Protein AF-A0A1V4IPM6-F1 (afdb_monomer_lite)

Foldseek 3Di:
DVLVVQCVVLVVVPPVSPVSPVVSVVVVVVVVVVVVVVVVVVVVVVVVVVVVVVVVVVVVVVVVCCVPPVVVVVVVVVVVVVVVVVVVVVVVVVVVVVVVVVVVD

Radius of gyration: 41.37 Å; chains: 1; bounding box: 72×8×118 Å

Sequence (105 aa):
MLSLNTAIEAARAGQHGKGFAVVAEEVRKLADQSSEAVQNVKSIIDRVEKSFGDLSQNSNELLRFMENEVNSQFKDFLKIGNQYYNDAELSNGLSDMVNRFKIKI

InterPro domains:
  IPR004089 Methyl-accepting chemotaxis protein (MCP) signalling domain [PF00015] (1-70)
  IPR004089 Methyl-accepting chemotaxis protein (MCP) signalling domain [PS50111] (1-50)

Organism: NCBI:txid1450648

Secondary structure (DSSP, 8-state):
-HHHHHHHHHHHTGGGGHHHHHHHHHHHHHHHHHHHHHHHHHHHHHHHHHHHHHHHHHHHHHHHHIIIIIHHHHHHHHHHHHHHHHHHHHHHHHHHHHHHHHHT-

pLDDT: mean 88.63, std 12.36, range [51.84, 98.56]

Structure (mmCIF, N/CA/C/O backbone):
data_AF-A0A1V4IPM6-F1
#
_entry.id   AF-A0A1V4IPM6-F1
#
loop_
_atom_site.group_PDB
_atom_site.id
_atom_site.type_symbol
_atom_site.label_atom_id
_atom_site.label_alt_id
_atom_site.label_comp_id
_atom_site.label_asym_id
_atom_site.label_entity_id
_atom_site.label_seq_id
_atom_site.pdbx_PDB_ins_code
_atom_site.Cartn_x
_atom_site.Cartn_y
_atom_site.Cartn_z
_atom_site.occupancy
_atom_site.B_iso_or_equiv
_atom_site.auth_seq_id
_atom_site.auth_comp_id
_atom_site.auth_asym_id
_atom_site.auth_atom_id
_atom_site.pdbx_PDB_model_num
ATOM 1 N N . MET A 1 1 ? -25.609 -1.400 30.413 1.00 52.53 1 MET A N 1
ATOM 2 C CA . MET A 1 1 ? -26.896 -1.329 31.150 1.00 52.53 1 MET A CA 1
ATOM 3 C C . MET A 1 1 ? -26.980 -2.266 32.367 1.00 52.53 1 MET A C 1
ATOM 5 O O . MET A 1 1 ? -27.755 -1.952 33.257 1.00 52.53 1 MET A O 1
ATOM 9 N N . LEU A 1 2 ? -26.176 -3.339 32.491 1.00 54.81 2 LEU A N 1
ATOM 10 C CA . LEU A 1 2 ? -26.163 -4.203 33.695 1.00 54.81 2 LEU A CA 1
ATOM 11 C C . LEU A 1 2 ? -25.551 -3.532 34.950 1.00 54.81 2 LEU A C 1
ATOM 13 O O . LEU A 1 2 ? -25.979 -3.774 36.078 1.00 54.81 2 LEU A O 1
ATOM 17 N N . SER A 1 3 ? -24.562 -2.658 34.749 1.00 59.94 3 SER A N 1
ATOM 18 C CA . SER A 1 3 ? -23.825 -1.961 35.812 1.00 59.94 3 SER A CA 1
ATOM 19 C C . SER A 1 3 ? -24.690 -0.983 36.618 1.00 59.94 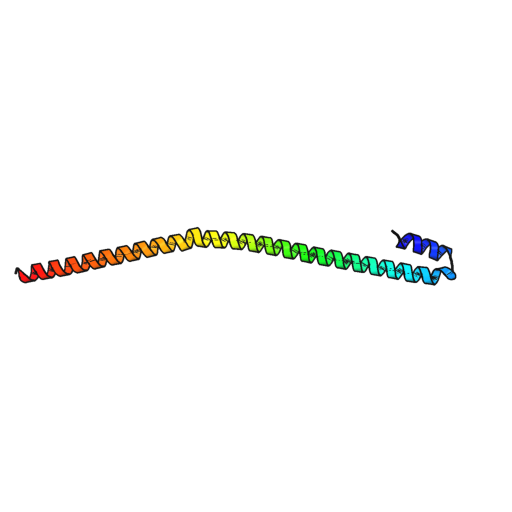3 SER A C 1
ATOM 21 O O . SER A 1 3 ? -24.574 -0.925 37.839 1.00 59.94 3 SER A O 1
ATOM 23 N N . LEU A 1 4 ? -25.607 -0.267 35.959 1.00 59.22 4 LEU A N 1
ATOM 24 C CA . LEU A 1 4 ? -26.478 0.723 36.602 1.00 59.22 4 LEU A CA 1
ATOM 25 C C . LEU A 1 4 ? -27.481 0.081 37.577 1.00 59.22 4 LEU A C 1
ATOM 27 O O . LEU A 1 4 ? -27.628 0.551 38.700 1.00 59.22 4 LEU A O 1
ATOM 31 N N . ASN A 1 5 ? -28.116 -1.027 37.183 1.00 63.19 5 ASN A N 1
ATOM 32 C CA . ASN A 1 5 ? -29.058 -1.747 38.048 1.00 63.19 5 ASN A CA 1
ATOM 33 C C . ASN A 1 5 ? -28.356 -2.367 39.268 1.00 63.19 5 ASN A C 1
ATOM 35 O O . ASN A 1 5 ? -28.924 -2.407 40.353 1.00 63.19 5 ASN A O 1
ATOM 39 N N . THR A 1 6 ? -27.094 -2.781 39.120 1.00 68.88 6 THR A N 1
ATOM 40 C CA . THR A 1 6 ? -26.297 -3.332 40.230 1.00 68.88 6 THR A CA 1
ATOM 41 C C . THR A 1 6 ? -25.907 -2.247 41.240 1.00 68.88 6 THR A C 1
ATOM 43 O O . THR A 1 6 ? -25.948 -2.485 42.445 1.00 68.88 6 THR A O 1
ATOM 46 N N . ALA A 1 7 ? -25.582 -1.037 40.770 1.00 66.69 7 ALA A N 1
ATOM 47 C CA . ALA A 1 7 ? -25.298 0.107 41.638 1.00 66.69 7 ALA A CA 1
ATOM 48 C C . ALA A 1 7 ? -26.533 0.549 42.450 1.00 66.69 7 ALA A C 1
ATOM 50 O O . ALA A 1 7 ? -26.405 0.882 43.630 1.00 66.69 7 ALA A O 1
ATOM 51 N N . ILE A 1 8 ? -27.727 0.500 41.846 1.00 67.94 8 ILE A N 1
ATOM 52 C CA . ILE A 1 8 ? -29.001 0.799 42.520 1.00 67.94 8 ILE A CA 1
ATOM 53 C C . ILE A 1 8 ? -29.286 -0.230 43.625 1.00 67.94 8 ILE A C 1
ATOM 55 O O . ILE A 1 8 ? -29.550 0.156 44.764 1.00 67.94 8 ILE A O 1
ATOM 59 N N . GLU A 1 9 ? -29.152 -1.527 43.341 1.00 69.38 9 GLU A N 1
ATOM 60 C CA . GLU A 1 9 ? -29.399 -2.583 44.332 1.00 69.38 9 GLU A CA 1
ATOM 61 C C . GLU A 1 9 ? -28.325 -2.625 45.438 1.00 69.38 9 GLU A C 1
ATOM 63 O O . GLU A 1 9 ? -28.640 -2.906 46.596 1.00 69.38 9 GLU A O 1
ATOM 68 N N . ALA A 1 10 ? -27.078 -2.245 45.132 1.00 67.12 10 ALA A N 1
ATOM 69 C CA . ALA A 1 10 ? -26.014 -2.072 46.123 1.00 67.12 10 ALA A CA 1
ATOM 70 C C . ALA A 1 10 ? -26.281 -0.894 47.078 1.00 67.12 10 ALA A C 1
ATOM 72 O O . ALA A 1 10 ? -26.066 -1.024 48.285 1.00 67.12 10 ALA A O 1
ATOM 73 N N . ALA A 1 11 ? -26.802 0.229 46.568 1.00 68.31 11 ALA A N 1
ATOM 74 C CA . ALA A 1 11 ? -27.235 1.356 47.397 1.00 68.31 11 ALA A CA 1
ATOM 75 C C . ALA A 1 11 ? -28.428 0.974 48.292 1.00 68.31 11 ALA A C 1
ATOM 77 O O . ALA A 1 11 ? -28.498 1.383 49.452 1.00 68.31 11 ALA A O 1
ATOM 78 N N . ARG A 1 12 ? -29.329 0.128 47.778 1.00 71.81 12 ARG A N 1
ATOM 79 C CA . ARG A 1 12 ? -30.502 -0.392 48.496 1.00 71.81 12 ARG A CA 1
ATOM 80 C C . ARG A 1 12 ? -30.144 -1.363 49.630 1.00 71.81 12 ARG A C 1
ATOM 82 O O . ARG A 1 12 ? -30.851 -1.403 50.632 1.00 71.81 12 ARG A O 1
ATOM 89 N N . ALA A 1 13 ? -29.040 -2.104 49.504 1.00 76.50 13 ALA A N 1
ATOM 90 C CA . ALA A 1 13 ? -28.558 -3.079 50.491 1.00 76.50 13 ALA A CA 1
ATOM 91 C C . ALA A 1 13 ? -27.683 -2.483 51.622 1.00 76.50 13 ALA A C 1
ATOM 93 O O . ALA A 1 13 ? -27.233 -3.213 52.512 1.00 76.50 13 ALA A O 1
ATOM 94 N N . GLY A 1 14 ? -27.419 -1.170 51.619 1.00 72.25 14 GLY A N 1
ATOM 95 C CA . GLY A 1 14 ? -26.670 -0.493 52.685 1.00 72.25 14 GLY A CA 1
ATOM 96 C C . GLY A 1 14 ? -25.268 -1.084 52.914 1.00 72.25 14 GLY A C 1
ATOM 97 O O . GLY A 1 14 ? -24.483 -1.234 51.980 1.00 72.25 14 GLY A O 1
ATOM 98 N N . GLN A 1 15 ? -24.927 -1.443 54.161 1.00 66.81 15 GLN A N 1
ATOM 99 C CA . GLN A 1 15 ? -23.609 -2.012 54.504 1.00 66.81 15 GLN A CA 1
ATOM 100 C C . GLN A 1 15 ? -23.306 -3.343 53.790 1.00 66.81 15 GLN A C 1
ATOM 102 O O . GLN A 1 15 ? -22.152 -3.588 53.442 1.00 66.81 15 GLN A O 1
ATOM 107 N N . HIS A 1 16 ? -24.322 -4.168 53.518 1.00 67.44 16 HIS A N 1
ATOM 108 C CA . HIS A 1 16 ? -24.157 -5.457 52.838 1.00 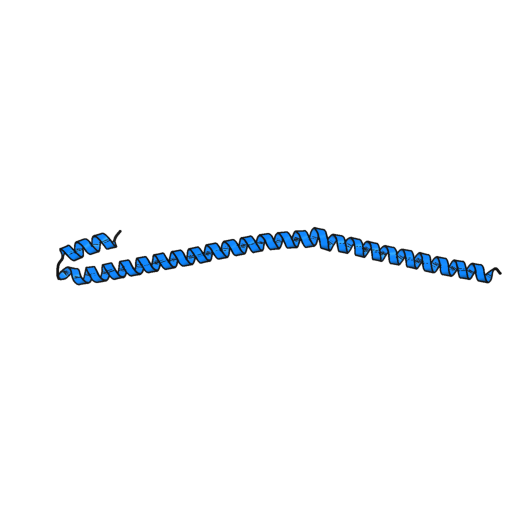67.44 16 HIS A CA 1
ATOM 109 C C . HIS A 1 16 ? -23.943 -5.314 51.319 1.00 67.44 16 HIS A C 1
ATOM 111 O O . HIS A 1 16 ? -23.434 -6.232 50.680 1.00 67.44 16 HIS A O 1
ATOM 117 N N . GLY A 1 17 ? -24.270 -4.152 50.739 1.00 73.69 17 GLY A N 1
ATOM 118 C CA . GLY A 1 17 ? -24.101 -3.855 49.312 1.00 73.69 17 GLY A CA 1
ATOM 119 C C . GLY A 1 17 ? -22.722 -3.321 48.921 1.00 73.69 17 GLY A C 1
ATOM 120 O O . GLY A 1 17 ? -22.420 -3.238 47.733 1.00 73.69 17 GLY A O 1
ATOM 121 N N . LYS A 1 18 ? -21.850 -2.987 49.886 1.00 77.19 18 LYS A N 1
ATOM 122 C CA . LYS A 1 18 ? -20.527 -2.394 49.608 1.00 77.19 18 LYS A CA 1
ATOM 123 C C . LYS A 1 18 ? -19.644 -3.275 48.717 1.00 77.19 18 LYS A C 1
ATOM 125 O O . LYS A 1 18 ? -18.975 -2.753 47.834 1.00 77.19 18 LYS A O 1
ATOM 130 N N . GLY A 1 19 ? -19.674 -4.596 48.907 1.00 80.69 19 GLY A N 1
ATOM 131 C CA . GLY A 1 19 ? -18.945 -5.535 48.045 1.00 80.69 19 GLY A CA 1
ATOM 132 C C . GLY A 1 19 ? -19.478 -5.549 46.608 1.00 80.69 19 GLY A C 1
ATOM 133 O O . GLY A 1 19 ? -18.701 -5.502 45.660 1.00 80.69 19 GLY A O 1
ATOM 134 N N . PHE A 1 20 ? -20.804 -5.519 46.440 1.00 78.94 20 PHE A N 1
ATOM 135 C CA . PHE A 1 20 ? -21.444 -5.443 45.124 1.00 78.94 20 PHE A CA 1
ATOM 136 C C . PHE A 1 20 ? -21.171 -4.117 44.408 1.00 78.94 20 PHE A C 1
ATOM 138 O O . PHE A 1 20 ? -20.987 -4.120 43.195 1.00 78.94 20 PHE A O 1
ATOM 145 N N . ALA A 1 21 ? -21.078 -3.003 45.142 1.00 80.38 21 ALA A N 1
ATOM 146 C CA . ALA A 1 21 ? -20.711 -1.708 44.572 1.00 80.38 21 ALA A CA 1
ATOM 147 C C . ALA A 1 21 ? -19.287 -1.715 43.984 1.00 80.38 21 ALA A C 1
ATOM 149 O O . ALA A 1 21 ? -19.084 -1.221 42.879 1.00 80.38 21 ALA A O 1
ATOM 150 N N . VAL A 1 22 ? -18.319 -2.323 44.683 1.00 83.81 22 VAL A N 1
ATOM 151 C CA . VAL A 1 22 ? -16.932 -2.449 44.192 1.00 83.81 22 VAL A CA 1
ATOM 152 C C . VAL A 1 22 ? -16.864 -3.344 42.954 1.00 83.81 22 VAL A C 1
ATOM 154 O O . VAL A 1 22 ? -16.218 -2.988 41.973 1.00 83.81 22 VAL A O 1
ATOM 157 N N . VAL A 1 23 ? -17.573 -4.477 42.960 1.00 85.62 23 VAL A N 1
ATOM 158 C CA . VAL A 1 23 ? -17.632 -5.375 41.794 1.00 85.62 23 VAL A CA 1
ATOM 159 C C . VAL A 1 23 ? -18.291 -4.687 40.596 1.00 85.62 23 VAL A C 1
ATOM 161 O O . VAL A 1 23 ? -17.800 -4.810 39.478 1.00 85.62 23 VAL A O 1
ATOM 164 N N . ALA A 1 24 ? -19.376 -3.937 40.806 1.00 84.69 24 ALA A N 1
ATOM 165 C CA . ALA A 1 24 ? -20.051 -3.205 39.736 1.00 84.69 24 ALA A CA 1
ATOM 166 C C . ALA A 1 24 ? -19.150 -2.132 39.104 1.00 84.69 24 ALA A C 1
ATOM 168 O O . ALA A 1 24 ? -19.169 -1.959 37.884 1.00 84.69 24 ALA A O 1
ATOM 169 N N . GLU A 1 25 ? -18.350 -1.446 39.921 1.00 85.94 25 GLU A N 1
ATOM 170 C CA . GLU A 1 25 ? -17.380 -0.461 39.450 1.00 85.94 25 GLU A CA 1
ATOM 171 C C . GLU A 1 25 ? -16.242 -1.112 38.653 1.00 85.94 25 GLU A C 1
ATOM 173 O O . GLU A 1 25 ? -15.892 -0.625 37.5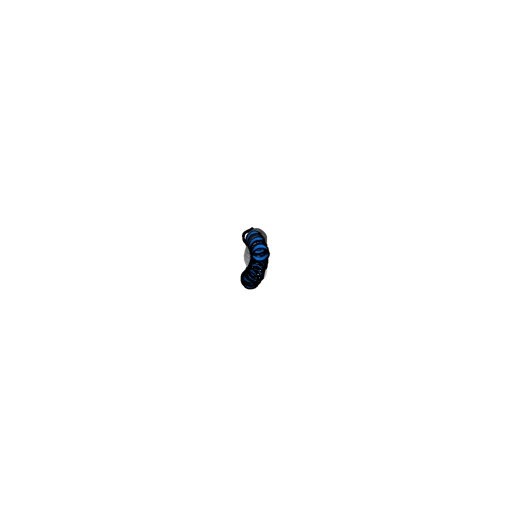79 1.00 85.94 25 GLU A O 1
ATOM 178 N N . GLU A 1 26 ? -15.723 -2.259 39.098 1.00 89.31 26 GLU A N 1
ATOM 179 C CA . GLU A 1 26 ? -14.668 -2.958 38.357 1.00 89.31 26 GLU A CA 1
ATOM 180 C C . GLU A 1 26 ? -15.191 -3.536 37.033 1.00 89.31 26 GLU A C 1
ATOM 182 O O . GLU A 1 26 ? -14.524 -3.443 36.005 1.00 89.31 26 GLU A O 1
ATOM 187 N N . VAL A 1 27 ? -16.429 -4.045 37.006 1.00 89.25 27 VAL A N 1
ATOM 188 C CA . VAL A 1 27 ? -17.094 -4.470 35.761 1.00 89.25 27 VAL A CA 1
ATOM 189 C C . VAL A 1 27 ? -17.294 -3.290 34.808 1.00 89.25 27 VAL A C 1
ATOM 191 O O . VAL A 1 27 ? -17.092 -3.446 33.604 1.00 89.25 27 VAL A O 1
ATOM 194 N N . ARG A 1 28 ? -17.665 -2.106 35.317 1.00 87.75 28 ARG A N 1
ATOM 195 C CA . ARG A 1 28 ? -17.771 -0.884 34.503 1.00 87.75 28 ARG A CA 1
ATOM 196 C C . ARG A 1 28 ? -16.422 -0.525 33.888 1.00 87.75 28 ARG A C 1
ATOM 198 O O . ARG A 1 28 ? -16.340 -0.341 32.680 1.00 87.75 28 ARG A O 1
ATOM 205 N N . LYS A 1 29 ? -15.367 -0.514 34.699 1.00 92.44 29 LYS A N 1
ATOM 206 C CA . LYS A 1 29 ? -14.006 -0.209 34.256 1.00 92.44 29 LYS A CA 1
ATOM 207 C C . LYS A 1 29 ? -13.493 -1.203 33.210 1.00 92.44 29 LYS A C 1
ATOM 209 O O . LYS A 1 29 ? -12.924 -0.785 32.207 1.00 92.44 29 LYS A O 1
ATOM 214 N N . LEU A 1 30 ? -13.735 -2.501 33.399 1.00 94.56 30 LEU A N 1
ATOM 215 C CA . LEU A 1 30 ? -13.391 -3.534 32.415 1.00 94.56 30 LEU A CA 1
ATOM 216 C C . LEU A 1 30 ? -14.180 -3.370 31.110 1.00 94.56 30 LEU A C 1
ATOM 218 O O . LEU A 1 30 ? -13.624 -3.560 30.030 1.00 94.56 30 LEU A O 1
ATOM 222 N N . ALA A 1 31 ? -15.460 -3.000 31.191 1.00 94.06 31 ALA A N 1
ATOM 223 C CA . ALA A 1 31 ? -16.274 -2.725 30.011 1.00 94.06 31 ALA A CA 1
ATOM 224 C C . ALA A 1 31 ? -15.762 -1.497 29.239 1.00 94.06 31 ALA A C 1
ATOM 226 O O . ALA A 1 31 ? -15.681 -1.543 28.012 1.00 94.06 31 ALA A O 1
ATOM 227 N N . ASP A 1 32 ? -15.361 -0.438 29.946 1.00 94.75 32 ASP A N 1
ATOM 228 C CA . ASP A 1 32 ? -14.779 0.762 29.341 1.00 94.75 32 ASP A CA 1
ATOM 229 C C . ASP A 1 32 ? -13.439 0.437 28.657 1.00 94.75 32 ASP A C 1
ATOM 231 O O . ASP A 1 32 ? -13.249 0.766 27.486 1.00 94.75 32 ASP A O 1
ATOM 235 N N . GLN A 1 33 ? -12.556 -0.309 29.331 1.00 96.94 33 GLN A N 1
ATOM 236 C CA . GLN A 1 33 ? -11.293 -0.789 28.752 1.00 96.94 33 GLN A CA 1
ATOM 237 C C . GLN A 1 33 ? -11.515 -1.687 27.529 1.00 96.94 33 GLN A C 1
ATOM 239 O O . GLN A 1 33 ? -10.802 -1.581 26.531 1.00 96.94 33 GLN A O 1
ATOM 244 N N . SER A 1 34 ? -12.515 -2.570 27.581 1.00 95.69 34 SER A N 1
ATOM 245 C CA . SER A 1 34 ? -12.873 -3.426 26.449 1.00 95.69 34 SER A CA 1
ATOM 246 C C . SER A 1 34 ? -13.369 -2.602 25.258 1.00 95.69 34 SER A C 1
ATOM 248 O O . SER A 1 34 ? -12.963 -2.862 24.126 1.00 95.69 34 SER A O 1
ATOM 250 N N . SER A 1 35 ? -14.183 -1.574 25.505 1.00 96.50 35 SER A N 1
ATOM 251 C CA . SER A 1 35 ? -14.661 -0.648 24.473 1.00 96.50 35 SER A CA 1
ATOM 252 C C . SER A 1 35 ? -13.508 0.118 23.816 1.00 96.50 35 SER A C 1
ATOM 254 O O . SER A 1 35 ? -13.429 0.184 22.589 1.00 96.50 35 SER A O 1
ATOM 256 N N . GLU A 1 36 ? -12.568 0.632 24.613 1.00 97.69 36 GLU A N 1
ATOM 257 C CA . GLU A 1 36 ? -11.370 1.317 24.115 1.00 97.69 36 GLU A CA 1
ATOM 258 C C . GLU A 1 36 ? -10.495 0.385 23.263 1.00 97.69 36 GLU A C 1
ATOM 260 O O . GLU A 1 36 ? -10.081 0.741 22.158 1.00 97.69 36 GLU A O 1
ATOM 265 N N . ALA A 1 37 ? -10.272 -0.850 23.721 1.00 97.50 37 ALA A N 1
ATOM 266 C CA . ALA A 1 37 ? -9.527 -1.847 22.961 1.00 97.50 37 ALA A CA 1
ATOM 267 C C . ALA A 1 37 ? -10.186 -2.144 21.603 1.00 97.50 37 ALA A C 1
ATOM 269 O O . ALA A 1 37 ? -9.497 -2.195 20.583 1.00 97.50 37 ALA A O 1
ATOM 270 N N . VAL A 1 38 ? -11.515 -2.280 21.560 1.00 97.81 38 VAL A N 1
ATOM 271 C CA . VAL A 1 38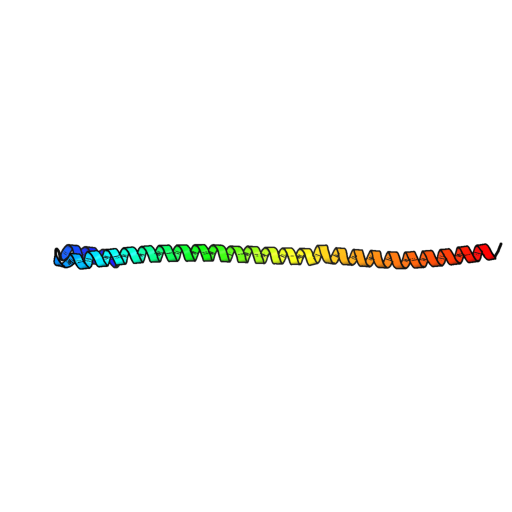 ? -12.264 -2.485 20.309 1.00 97.81 38 VAL A CA 1
ATOM 272 C C . VAL A 1 38 ? -12.120 -1.287 19.365 1.00 97.81 38 VAL A C 1
ATOM 274 O O . VAL A 1 38 ? -11.926 -1.480 18.164 1.00 97.81 38 VAL A O 1
ATOM 277 N N . GLN A 1 39 ? -12.161 -0.054 19.879 1.00 98.00 39 GLN A N 1
ATOM 278 C CA . GLN A 1 39 ? -11.935 1.147 19.064 1.00 98.00 39 GLN A CA 1
ATOM 279 C C . GLN A 1 39 ? -10.522 1.181 18.472 1.00 98.00 39 GLN A C 1
ATOM 281 O O . GLN A 1 39 ? -10.354 1.497 17.292 1.00 98.00 39 GLN A O 1
ATOM 286 N N . ASN A 1 40 ? -9.517 0.784 19.253 1.00 98.12 40 ASN A N 1
ATOM 287 C CA . ASN A 1 40 ? -8.140 0.685 18.780 1.00 98.12 40 ASN A CA 1
ATOM 288 C C . ASN A 1 40 ? -7.996 -0.370 17.677 1.00 98.12 40 ASN A C 1
ATOM 290 O O . ASN A 1 40 ? -7.405 -0.085 16.635 1.00 98.12 40 ASN A O 1
ATOM 294 N N . VAL A 1 41 ? -8.587 -1.557 17.856 1.00 97.88 41 VAL A N 1
ATOM 295 C CA . VAL A 1 41 ? -8.600 -2.605 16.821 1.00 97.88 41 VAL A CA 1
ATOM 296 C C . VAL A 1 41 ? -9.264 -2.100 15.542 1.00 97.88 41 VAL A C 1
ATOM 298 O O . VAL A 1 41 ? -8.712 -2.291 14.460 1.00 97.88 41 VAL A O 1
ATOM 301 N N . LYS A 1 42 ? -10.394 -1.393 15.648 1.00 98.12 42 LYS A N 1
ATOM 302 C CA . LYS A 1 42 ? -11.054 -0.786 14.486 1.00 98.12 42 LYS A CA 1
ATOM 303 C C . LYS A 1 42 ? -10.136 0.200 13.760 1.00 98.12 42 LYS A C 1
ATOM 305 O O . LYS A 1 42 ? -9.990 0.105 12.549 1.00 98.12 42 LYS A O 1
ATOM 310 N N . SER A 1 43 ? -9.454 1.084 14.490 1.00 98.38 43 SER A N 1
ATOM 311 C CA . SER A 1 43 ? -8.516 2.035 13.878 1.00 98.38 43 SER A CA 1
ATOM 312 C C . SER A 1 43 ? -7.363 1.338 13.148 1.00 98.38 43 SER A C 1
ATOM 314 O O . SER A 1 43 ? -6.926 1.801 12.095 1.00 98.38 43 SER A O 1
ATOM 316 N N . ILE A 1 44 ? -6.868 0.220 13.686 1.00 98.31 44 ILE A N 1
ATOM 317 C CA . ILE A 1 44 ? -5.840 -0.592 13.024 1.00 98.31 44 ILE A CA 1
ATOM 318 C C . ILE A 1 44 ? -6.395 -1.192 11.729 1.00 98.31 44 ILE A C 1
ATOM 320 O O . ILE A 1 44 ? -5.726 -1.107 10.701 1.00 98.31 44 ILE A O 1
ATOM 324 N N . ILE A 1 45 ? -7.607 -1.752 11.760 1.00 98.31 45 ILE A N 1
ATOM 325 C CA . ILE A 1 45 ? -8.268 -2.315 10.573 1.00 98.31 45 ILE A CA 1
ATOM 326 C C . ILE A 1 45 ? -8.420 -1.247 9.485 1.00 98.31 45 ILE A C 1
ATOM 328 O O . ILE A 1 45 ? -7.992 -1.486 8.359 1.00 98.31 45 ILE A O 1
ATOM 332 N N . ASP A 1 46 ? -8.911 -0.054 9.827 1.00 98.50 46 ASP A N 1
ATOM 333 C CA . ASP A 1 46 ? -9.089 1.048 8.870 1.00 98.50 46 ASP A CA 1
ATOM 334 C C . ASP A 1 46 ? -7.753 1.443 8.201 1.00 98.50 46 ASP A C 1
ATOM 336 O O . ASP A 1 46 ? -7.683 1.720 7.001 1.00 98.50 46 ASP A O 1
ATOM 340 N N . ARG A 1 47 ? -6.649 1.441 8.964 1.00 98.56 47 ARG A N 1
ATOM 341 C CA . ARG A 1 47 ? -5.302 1.716 8.427 1.00 98.56 47 ARG A CA 1
ATOM 342 C C . ARG A 1 47 ? -4.814 0.612 7.494 1.00 98.56 47 ARG A C 1
ATOM 344 O O . ARG A 1 47 ? -4.175 0.906 6.482 1.00 98.56 47 ARG A O 1
ATOM 351 N N . VAL A 1 48 ? -5.080 -0.644 7.842 1.00 98.44 48 VAL A N 1
ATOM 352 C CA . VAL A 1 48 ? -4.715 -1.804 7.023 1.00 98.44 48 VAL A CA 1
ATOM 353 C C . VAL A 1 48 ? -5.495 -1.791 5.711 1.00 98.44 48 VAL A C 1
ATOM 355 O O . VAL A 1 48 ? -4.887 -1.929 4.654 1.00 98.44 48 VAL A O 1
ATOM 358 N N . GLU A 1 49 ? -6.804 -1.544 5.756 1.00 98.31 49 GLU A N 1
ATOM 359 C CA . GLU A 1 49 ? -7.652 -1.430 4.565 1.00 98.31 49 GLU A CA 1
ATOM 360 C C . GLU A 1 49 ? -7.150 -0.331 3.624 1.00 98.31 49 GLU A C 1
ATOM 362 O O . GLU A 1 49 ? -6.947 -0.579 2.433 1.00 98.31 49 GLU A O 1
ATOM 367 N N . LYS A 1 50 ? -6.835 0.852 4.167 1.00 98.56 50 LYS A N 1
ATOM 368 C CA . LYS A 1 50 ? -6.233 1.936 3.385 1.00 98.56 50 LYS A CA 1
ATOM 369 C C . LYS A 1 50 ? -4.916 1.511 2.729 1.00 98.56 50 LYS A C 1
ATOM 371 O O . LYS A 1 50 ? -4.715 1.755 1.545 1.00 98.56 50 LYS A O 1
ATOM 376 N N . SER A 1 51 ? -4.050 0.833 3.480 1.00 98.50 51 SER A N 1
ATOM 377 C CA . SER A 1 51 ? -2.749 0.373 2.977 1.00 98.50 51 SER A CA 1
ATOM 378 C C . SER A 1 51 ? -2.900 -0.635 1.831 1.00 98.50 51 SER A C 1
ATOM 380 O O . SER A 1 51 ? -2.132 -0.601 0.872 1.00 98.50 51 SER A O 1
ATOM 382 N N . PHE A 1 52 ? -3.906 -1.514 1.896 1.00 98.31 52 PHE A N 1
ATOM 383 C CA . PHE A 1 52 ? -4.243 -2.421 0.797 1.00 98.31 52 PHE A CA 1
ATOM 384 C C . PHE A 1 52 ? -4.783 -1.681 -0.432 1.00 98.31 52 PHE A C 1
ATOM 386 O O . PHE A 1 52 ? -4.410 -2.030 -1.554 1.00 98.31 52 PHE A O 1
ATOM 393 N N . GLY A 1 53 ? -5.620 -0.658 -0.234 1.00 98.31 53 GLY A N 1
ATOM 394 C CA . GLY A 1 53 ? -6.094 0.209 -1.315 1.00 98.31 53 GLY A CA 1
ATOM 395 C C . GLY A 1 53 ? -4.938 0.893 -2.048 1.00 98.31 53 GLY A C 1
ATOM 396 O O . GLY A 1 53 ? -4.817 0.762 -3.267 1.00 98.31 53 GLY A O 1
ATOM 397 N N . ASP A 1 54 ? -4.037 1.523 -1.292 1.00 98.44 54 ASP A N 1
ATOM 398 C CA . ASP A 1 54 ? -2.850 2.196 -1.828 1.00 98.44 54 ASP A CA 1
ATOM 399 C C . ASP A 1 54 ? -1.939 1.202 -2.580 1.00 98.44 54 ASP A C 1
ATOM 401 O O . ASP A 1 54 ? -1.471 1.478 -3.686 1.00 98.44 54 ASP A O 1
ATOM 405 N N . LEU A 1 55 ? -1.730 -0.002 -2.031 1.00 98.38 55 LEU A N 1
ATOM 406 C CA . LEU A 1 55 ? -0.933 -1.051 -2.676 1.00 98.38 55 LEU A CA 1
ATOM 407 C C . LEU A 1 55 ? -1.541 -1.516 -4.007 1.00 98.38 55 LEU A C 1
ATOM 409 O O . LEU A 1 55 ? -0.817 -1.711 -4.989 1.00 98.38 55 LEU A O 1
ATOM 413 N N . SER A 1 56 ? -2.861 -1.703 -4.050 1.00 98.25 56 SER A N 1
ATOM 414 C CA . SER A 1 56 ? -3.567 -2.105 -5.269 1.00 98.25 56 SER A CA 1
ATOM 415 C C . SER A 1 56 ? -3.471 -1.027 -6.348 1.00 98.25 56 SER A C 1
ATOM 417 O O . SER A 1 56 ? -3.200 -1.338 -7.511 1.00 98.25 56 SER A O 1
ATOM 419 N N . GLN A 1 57 ? -3.620 0.244 -5.968 1.00 98.31 57 GLN A N 1
ATOM 420 C CA . GLN A 1 57 ? -3.459 1.363 -6.891 1.00 98.31 57 GLN A CA 1
ATOM 421 C C . GLN A 1 57 ? -2.035 1.410 -7.458 1.00 98.31 57 GLN A C 1
ATOM 423 O O . GLN A 1 57 ? -1.867 1.391 -8.678 1.00 98.31 57 GLN A O 1
ATOM 428 N N . ASN A 1 58 ? -1.018 1.367 -6.595 1.00 98.19 58 ASN A N 1
ATOM 429 C CA . ASN A 1 58 ? 0.385 1.387 -7.014 1.00 98.19 58 ASN A CA 1
ATOM 430 C C . ASN A 1 58 ? 0.726 0.215 -7.946 1.00 98.19 58 ASN A C 1
ATOM 432 O O . ASN A 1 58 ? 1.464 0.374 -8.917 1.00 98.19 58 ASN A O 1
ATOM 436 N N . SER A 1 59 ? 0.161 -0.966 -7.686 1.00 98.19 59 SER A N 1
ATOM 437 C CA . SER A 1 59 ? 0.353 -2.139 -8.547 1.00 98.19 59 SER A CA 1
ATOM 438 C C . SER A 1 59 ? -0.228 -1.915 -9.947 1.00 98.19 59 SER A C 1
ATOM 440 O O . SER A 1 59 ? 0.411 -2.250 -10.942 1.00 98.19 59 SER A O 1
ATOM 442 N N . ASN A 1 60 ? -1.412 -1.303 -10.043 1.00 97.69 60 ASN A N 1
ATOM 443 C CA . ASN A 1 60 ? -2.017 -0.955 -11.329 1.00 97.69 60 ASN A CA 1
ATOM 444 C C . ASN A 1 60 ? -1.209 0.109 -12.085 1.00 97.69 60 ASN A C 1
ATOM 446 O O . ASN A 1 60 ? -1.055 0.014 -13.303 1.00 97.69 60 ASN A O 1
ATOM 450 N N . GLU A 1 61 ? -0.675 1.107 -11.383 1.00 97.75 61 GLU A N 1
ATOM 451 C CA . GLU A 1 61 ? 0.205 2.119 -11.976 1.00 97.75 61 GLU A CA 1
ATOM 452 C C . GLU A 1 61 ? 1.493 1.492 -12.523 1.00 97.75 61 GLU A C 1
ATOM 454 O O . GLU A 1 61 ? 1.890 1.784 -13.652 1.00 97.75 61 GLU A O 1
ATOM 459 N N . LEU A 1 62 ? 2.096 0.560 -11.780 1.00 97.50 62 LEU A N 1
ATOM 460 C CA . LEU A 1 62 ? 3.289 -0.163 -12.218 1.00 97.50 62 LEU A CA 1
ATOM 461 C C . LEU A 1 62 ? 3.022 -1.017 -13.463 1.00 97.50 62 LEU A C 1
ATOM 463 O O . LEU A 1 62 ? 3.833 -1.014 -14.389 1.00 97.50 62 LEU A O 1
ATOM 467 N N . LEU A 1 63 ? 1.879 -1.706 -13.527 1.00 96.81 63 LEU A N 1
ATOM 468 C CA . LEU A 1 63 ? 1.481 -2.456 -14.722 1.00 96.81 63 LEU A CA 1
ATOM 469 C C . LEU A 1 63 ? 1.315 -1.536 -15.937 1.00 96.81 63 LEU A C 1
ATOM 471 O O . LEU A 1 63 ? 1.826 -1.849 -17.011 1.00 96.81 63 LEU A O 1
ATOM 475 N N . ARG A 1 64 ? 0.682 -0.370 -15.765 1.00 96.88 64 ARG A N 1
ATOM 476 C CA . ARG A 1 64 ? 0.546 0.630 -16.838 1.00 96.88 64 ARG A CA 1
ATOM 477 C C . ARG A 1 64 ? 1.891 1.185 -17.294 1.00 96.88 64 ARG A C 1
ATOM 479 O O . ARG A 1 64 ? 2.072 1.415 -18.486 1.00 96.88 64 ARG A O 1
ATOM 486 N N . PHE A 1 65 ? 2.821 1.408 -16.371 1.00 97.06 65 PHE A N 1
ATOM 487 C CA . PHE A 1 65 ? 4.174 1.849 -16.699 1.00 97.06 65 PHE A CA 1
ATOM 488 C C . PHE A 1 65 ? 4.931 0.783 -17.504 1.00 97.06 65 PHE A C 1
ATOM 490 O O . PHE A 1 65 ? 5.516 1.091 -18.541 1.00 97.06 65 PHE A O 1
ATOM 497 N N . MET A 1 66 ? 4.866 -0.485 -17.084 1.00 95.62 66 MET A N 1
ATOM 498 C CA . MET A 1 66 ? 5.444 -1.601 -17.842 1.00 95.62 66 MET A CA 1
ATOM 499 C C . MET A 1 66 ? 4.850 -1.693 -19.255 1.00 95.62 66 MET A C 1
ATOM 501 O O . MET A 1 66 ? 5.578 -1.862 -20.234 1.00 95.62 66 MET A O 1
ATOM 505 N N . GLU A 1 67 ? 3.528 -1.559 -19.367 1.00 93.00 67 GLU A N 1
ATOM 506 C CA . GLU A 1 67 ? 2.825 -1.695 -20.639 1.00 93.00 67 GLU A CA 1
ATOM 507 C C . GLU A 1 67 ? 3.118 -0.552 -21.612 1.00 93.00 67 GLU A C 1
ATOM 509 O O . GLU A 1 67 ? 3.366 -0.811 -22.789 1.00 93.00 67 GLU A O 1
ATOM 514 N N . ASN A 1 68 ? 3.092 0.694 -21.141 1.00 94.31 68 ASN A N 1
ATOM 515 C CA . ASN A 1 68 ? 3.158 1.858 -22.022 1.00 94.31 68 ASN A CA 1
ATOM 516 C C . ASN A 1 68 ? 4.584 2.362 -22.231 1.00 94.31 68 ASN A C 1
ATOM 518 O O . ASN A 1 68 ? 4.957 2.681 -23.355 1.00 94.31 68 ASN A O 1
ATOM 522 N N . GLU A 1 69 ? 5.394 2.410 -21.175 1.00 94.50 69 GLU A N 1
ATOM 523 C CA . GLU A 1 69 ? 6.738 2.983 -21.252 1.00 94.50 69 GLU A CA 1
ATOM 524 C C . GLU A 1 69 ? 7.750 1.912 -21.646 1.00 94.50 69 GLU A C 1
ATOM 526 O O . GLU A 1 69 ? 8.408 2.008 -22.683 1.00 94.50 69 GLU A O 1
ATOM 531 N N . VAL A 1 70 ? 7.841 0.842 -20.852 1.00 96.12 70 VAL A N 1
ATOM 532 C CA . VAL A 1 70 ? 8.897 -0.164 -21.026 1.00 96.12 70 VAL A CA 1
ATOM 533 C C . VAL A 1 70 ? 8.735 -0.924 -22.339 1.00 96.12 70 VAL A C 1
ATOM 535 O O . VAL A 1 70 ? 9.699 -1.040 -23.097 1.00 96.12 70 VAL A O 1
ATOM 538 N N . ASN A 1 71 ? 7.527 -1.385 -22.678 1.00 94.94 71 ASN A N 1
ATOM 539 C CA . ASN A 1 71 ? 7.316 -2.048 -23.969 1.00 94.94 71 ASN A CA 1
ATOM 540 C C . ASN A 1 71 ? 7.550 -1.113 -25.164 1.00 94.94 71 ASN A C 1
ATOM 542 O O . ASN A 1 71 ? 8.035 -1.577 -26.198 1.00 94.94 71 ASN A O 1
ATOM 546 N N . SER A 1 72 ? 7.212 0.179 -25.057 1.00 95.38 72 SER A N 1
ATOM 547 C CA . SER A 1 72 ? 7.500 1.138 -26.131 1.00 95.38 72 SER A CA 1
ATOM 548 C C . SER A 1 72 ? 9.006 1.306 -26.313 1.00 95.38 72 SER A C 1
ATOM 550 O O . SER A 1 72 ? 9.505 1.167 -27.428 1.00 95.38 72 SER A O 1
ATOM 552 N N . GLN A 1 73 ? 9.747 1.480 -25.217 1.00 95.44 73 GLN A N 1
ATOM 553 C CA . GLN A 1 73 ? 11.206 1.572 -25.256 1.00 95.44 73 GLN A CA 1
ATOM 554 C C . GLN A 1 73 ? 11.843 0.320 -25.864 1.00 95.44 73 GLN A C 1
ATOM 556 O O . GLN A 1 73 ? 12.732 0.434 -26.705 1.00 95.44 73 GLN A O 1
ATOM 561 N N . PHE A 1 74 ? 11.370 -0.881 -25.514 1.00 95.25 74 PHE A N 1
ATOM 562 C CA . PHE A 1 74 ? 11.869 -2.115 -26.128 1.00 95.25 74 PHE A CA 1
ATOM 563 C C . PHE A 1 74 ? 11.650 -2.150 -27.645 1.00 95.25 74 PHE A C 1
ATOM 565 O O . PHE A 1 74 ? 12.543 -2.576 -28.380 1.00 95.25 74 PHE A O 1
ATOM 572 N N . LYS A 1 75 ? 10.496 -1.679 -28.137 1.00 94.88 75 LYS A N 1
ATOM 573 C CA . LYS A 1 75 ? 10.239 -1.579 -29.584 1.00 94.88 75 LYS A CA 1
ATOM 574 C C . LYS A 1 75 ? 11.206 -0.609 -30.260 1.00 94.88 75 LYS A C 1
ATOM 576 O O . LYS A 1 75 ? 11.733 -0.934 -31.324 1.00 94.88 75 LYS A O 1
ATOM 581 N N . ASP A 1 76 ? 11.477 0.533 -29.638 1.00 95.88 76 ASP A N 1
ATOM 582 C CA . ASP A 1 76 ? 12.434 1.510 -30.162 1.00 95.88 76 ASP A CA 1
ATOM 583 C C . ASP A 1 76 ? 13.859 0.947 -30.185 1.00 95.88 76 ASP A C 1
ATOM 585 O O . ASP A 1 76 ? 14.560 1.082 -31.188 1.00 95.88 76 ASP A O 1
ATOM 589 N N . PHE A 1 77 ? 14.263 0.216 -29.144 1.00 95.31 77 PHE A N 1
ATOM 590 C CA . PHE A 1 77 ? 15.546 -0.488 -29.114 1.00 95.31 77 PHE A CA 1
ATOM 591 C C . PHE A 1 77 ? 15.683 -1.507 -30.250 1.00 95.31 77 PHE A C 1
ATOM 593 O O . PHE A 1 77 ? 16.713 -1.541 -30.926 1.00 95.31 77 PHE A O 1
ATOM 600 N N . LEU A 1 78 ? 14.646 -2.312 -30.507 1.00 95.06 78 LEU A N 1
ATOM 601 C CA . LEU A 1 78 ? 14.644 -3.259 -31.628 1.00 95.06 78 LEU A CA 1
ATOM 602 C C . LEU A 1 78 ? 14.732 -2.544 -32.980 1.00 95.06 78 LEU A C 1
ATOM 604 O O . LEU A 1 78 ? 15.414 -3.016 -33.892 1.00 95.06 78 LEU A O 1
ATOM 608 N N . LYS A 1 79 ? 14.056 -1.400 -33.122 1.00 96.56 79 LYS A N 1
ATOM 609 C CA . LYS A 1 79 ? 14.119 -0.583 -34.336 1.00 96.56 79 LYS A CA 1
ATOM 610 C C . LYS A 1 79 ? 15.531 -0.050 -34.571 1.00 96.56 79 LYS A C 1
ATOM 612 O O . LYS A 1 79 ? 16.041 -0.186 -35.679 1.00 96.56 79 LYS A O 1
ATOM 617 N N . ILE A 1 80 ? 16.164 0.488 -33.529 1.00 96.38 80 ILE A N 1
ATOM 618 C CA . ILE A 1 80 ? 17.544 0.978 -33.576 1.00 96.38 80 ILE A CA 1
ATOM 619 C C . ILE A 1 80 ? 18.498 -0.160 -33.954 1.00 96.38 80 ILE A C 1
ATOM 621 O O . ILE A 1 80 ? 19.300 0.001 -34.868 1.00 96.38 80 ILE A O 1
ATOM 625 N N . GLY A 1 81 ? 18.377 -1.331 -33.321 1.00 95.50 81 GLY A N 1
ATOM 626 C CA . GLY A 1 81 ? 19.213 -2.494 -33.635 1.00 95.50 81 GLY A CA 1
ATOM 627 C C . GLY A 1 81 ? 19.112 -2.935 -35.100 1.00 95.50 81 GLY A C 1
ATOM 628 O O . GLY A 1 81 ? 20.134 -3.153 -35.749 1.00 95.50 81 GLY A O 1
ATOM 629 N N . ASN A 1 82 ? 17.895 -2.999 -35.649 1.00 96.12 82 ASN A N 1
ATOM 630 C CA . ASN A 1 82 ? 17.689 -3.304 -37.069 1.00 96.12 82 ASN A CA 1
ATOM 631 C C . ASN A 1 82 ? 18.269 -2.222 -37.989 1.00 96.12 82 ASN A C 1
ATOM 633 O O . ASN A 1 82 ? 18.854 -2.544 -39.019 1.00 96.12 82 ASN A O 1
ATO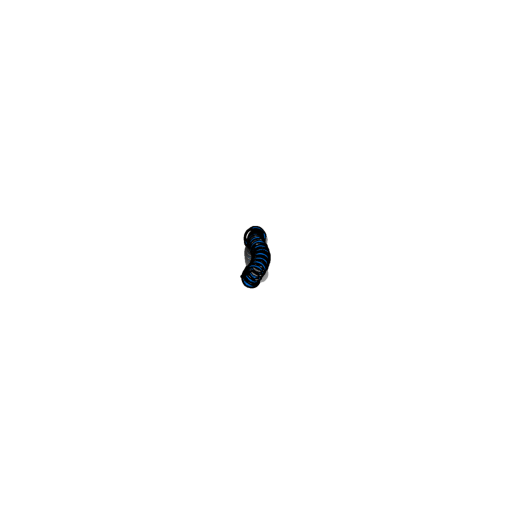M 637 N N . GLN A 1 83 ? 18.135 -0.945 -37.621 1.00 96.31 83 GLN A N 1
ATOM 638 C CA . GLN A 1 83 ? 18.755 0.150 -38.366 1.00 96.31 83 GLN A CA 1
ATOM 639 C C . GLN A 1 83 ? 20.276 0.008 -38.408 1.00 96.31 83 GLN A C 1
ATOM 641 O O . GLN A 1 83 ? 20.847 0.042 -39.490 1.00 96.31 83 GLN A O 1
ATOM 646 N N . TYR A 1 84 ? 20.919 -0.254 -37.268 1.00 94.44 84 TYR A N 1
ATOM 647 C CA . TYR A 1 84 ? 22.364 -0.487 -37.216 1.00 94.44 84 TYR A CA 1
ATOM 648 C C . TYR A 1 84 ? 22.810 -1.670 -38.080 1.00 94.44 84 TYR A C 1
ATOM 650 O O . TYR A 1 84 ? 23.856 -1.591 -38.722 1.00 94.44 84 TYR A O 1
ATOM 658 N N . TYR A 1 85 ? 22.035 -2.759 -38.107 1.00 94.25 85 TYR A N 1
ATOM 659 C CA . TYR A 1 85 ? 22.320 -3.904 -38.973 1.00 94.25 85 TYR A CA 1
ATOM 660 C C . TYR A 1 85 ? 22.290 -3.507 -40.456 1.00 94.25 85 TYR A C 1
ATOM 662 O O . TYR A 1 85 ? 23.255 -3.755 -41.180 1.00 94.25 85 TYR A O 1
ATOM 670 N N . ASN A 1 86 ? 21.224 -2.825 -40.883 1.00 94.81 86 ASN A N 1
ATOM 671 C CA . ASN A 1 86 ? 21.073 -2.359 -42.262 1.00 94.81 86 ASN A CA 1
ATOM 672 C C . ASN A 1 86 ? 22.165 -1.343 -42.645 1.00 94.81 86 ASN A C 1
ATOM 674 O O . ASN A 1 86 ? 22.717 -1.407 -43.742 1.00 94.81 86 ASN A O 1
ATOM 678 N N . ASP A 1 87 ? 22.512 -0.428 -41.738 1.00 96.25 87 ASP A N 1
ATOM 679 C CA . ASP A 1 87 ? 23.559 0.575 -41.951 1.00 96.25 87 ASP A CA 1
ATOM 680 C C . ASP A 1 87 ? 24.944 -0.077 -42.089 1.00 96.25 87 ASP A C 1
ATOM 682 O O . ASP A 1 87 ? 25.755 0.339 -42.921 1.00 96.25 87 ASP A O 1
ATOM 686 N N . ALA A 1 88 ? 25.221 -1.134 -41.318 1.00 94.94 88 ALA A N 1
ATOM 687 C CA . ALA A 1 88 ? 26.455 -1.905 -41.443 1.00 94.94 88 ALA A CA 1
ATOM 688 C C . ALA A 1 88 ? 26.536 -2.649 -42.788 1.00 94.94 88 ALA A C 1
ATOM 690 O O . ALA A 1 88 ? 27.598 -2.668 -43.415 1.00 94.94 88 ALA A O 1
ATOM 691 N N . GLU A 1 89 ? 25.427 -3.225 -43.260 1.00 94.44 89 GLU A 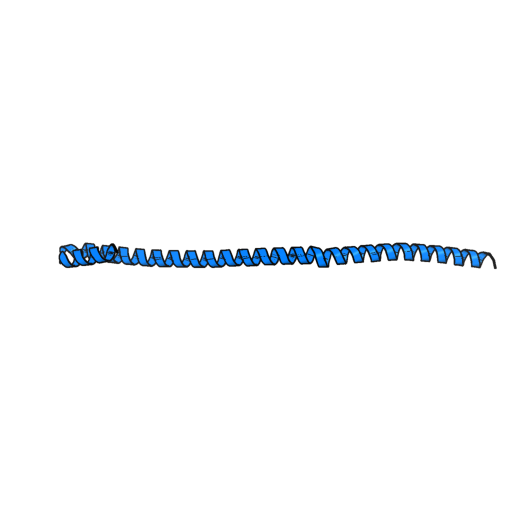N 1
ATOM 692 C CA . GLU A 1 89 ? 25.352 -3.870 -44.577 1.00 94.44 89 GLU A CA 1
ATOM 693 C C . GLU A 1 89 ? 25.585 -2.860 -45.712 1.00 94.44 89 GLU A C 1
ATOM 695 O O . GLU A 1 89 ? 26.417 -3.093 -46.593 1.00 94.44 89 GLU A O 1
ATOM 700 N N . LEU A 1 90 ? 24.930 -1.696 -45.643 1.00 93.94 90 LEU A N 1
ATOM 701 C CA . LEU A 1 90 ? 25.142 -0.577 -46.565 1.00 93.94 90 LEU A CA 1
ATOM 702 C C . LEU A 1 90 ? 26.604 -0.122 -46.585 1.00 93.94 90 LEU A C 1
ATOM 704 O O . LEU A 1 90 ? 27.180 0.063 -47.658 1.00 93.94 90 LEU A O 1
ATOM 708 N N . SER A 1 91 ? 27.218 0.032 -45.412 1.00 94.31 91 SER A N 1
ATOM 709 C CA . SER A 1 91 ? 28.621 0.435 -45.273 1.00 94.31 91 SER A CA 1
ATOM 710 C C . SER A 1 91 ? 29.578 -0.577 -45.913 1.00 94.31 91 SER A C 1
ATOM 712 O O . SER A 1 91 ? 30.468 -0.196 -46.680 1.00 94.31 91 SER A O 1
ATOM 714 N N . ASN A 1 92 ? 29.357 -1.875 -45.683 1.00 91.94 92 ASN A N 1
ATOM 715 C CA . ASN A 1 92 ? 30.138 -2.936 -46.320 1.00 91.94 92 ASN A CA 1
ATOM 716 C C . ASN A 1 92 ? 29.968 -2.924 -47.847 1.00 91.94 92 ASN A C 1
ATOM 718 O O . ASN A 1 92 ? 30.959 -2.949 -48.578 1.00 91.94 92 ASN A O 1
ATOM 722 N N . GLY A 1 93 ? 28.733 -2.798 -48.342 1.00 92.31 93 GLY A N 1
ATOM 723 C CA . GLY A 1 93 ? 28.459 -2.708 -49.778 1.00 92.31 93 GLY A CA 1
ATOM 724 C C . GLY A 1 93 ? 29.113 -1.490 -50.443 1.00 92.31 93 GLY A C 1
ATOM 725 O O . GLY A 1 93 ? 29.654 -1.594 -51.550 1.00 92.31 93 GLY A O 1
ATOM 726 N N . LEU A 1 94 ? 29.123 -0.342 -49.757 1.00 92.12 94 LEU A N 1
ATOM 727 C CA . LEU A 1 94 ? 29.832 0.864 -50.194 1.00 92.12 94 LEU A CA 1
ATOM 728 C C . LEU A 1 94 ? 31.346 0.636 -50.247 1.00 92.12 94 LEU A C 1
ATOM 730 O O . LEU A 1 94 ? 31.977 0.998 -51.242 1.00 92.12 94 LEU A O 1
ATOM 734 N N . SER A 1 95 ? 31.921 0.005 -49.221 1.00 92.00 95 SER A N 1
ATOM 735 C CA . SER A 1 95 ? 33.346 -0.344 -49.175 1.00 92.00 95 SER A CA 1
ATOM 736 C C . SER A 1 95 ? 33.750 -1.218 -50.370 1.00 92.00 95 SER A C 1
ATOM 738 O O . SER A 1 95 ? 34.705 -0.905 -51.089 1.00 92.00 95 SER A O 1
ATOM 740 N N . ASP A 1 96 ? 32.959 -2.249 -50.673 1.00 92.81 96 ASP A N 1
ATOM 741 C CA . ASP A 1 96 ? 33.177 -3.122 -51.829 1.00 92.81 96 ASP A CA 1
ATOM 742 C C . ASP A 1 96 ? 33.079 -2.371 -53.161 1.00 92.81 96 ASP A C 1
ATOM 744 O O . ASP A 1 96 ? 33.871 -2.598 -54.081 1.00 92.81 96 ASP A O 1
ATOM 748 N N . MET A 1 97 ? 32.109 -1.463 -53.294 1.00 91.44 97 MET A N 1
ATOM 749 C CA . MET A 1 97 ? 31.957 -0.638 -54.492 1.00 91.44 97 MET A CA 1
ATOM 750 C C . MET A 1 97 ? 33.163 0.285 -54.705 1.00 91.44 97 MET A C 1
ATOM 752 O O . MET A 1 97 ? 33.678 0.357 -55.823 1.00 91.44 97 MET A O 1
ATOM 756 N N . VAL A 1 98 ? 33.641 0.947 -53.647 1.00 91.69 98 VAL A N 1
ATOM 757 C CA . VAL A 1 98 ? 34.830 1.812 -53.693 1.00 91.69 98 VAL A CA 1
ATOM 758 C C . VAL A 1 98 ? 36.068 1.009 -54.092 1.00 91.69 98 VAL A C 1
ATOM 760 O O . VAL A 1 98 ? 36.830 1.445 -54.959 1.00 91.69 98 VAL A O 1
ATOM 763 N N . ASN A 1 99 ? 36.247 -0.186 -53.525 1.00 89.00 99 ASN A N 1
ATOM 764 C CA . ASN A 1 99 ? 37.355 -1.073 -53.880 1.00 89.00 99 ASN A CA 1
ATOM 765 C C . ASN A 1 99 ? 37.294 -1.511 -55.351 1.00 89.00 99 ASN A C 1
ATOM 767 O O . ASN A 1 99 ? 38.306 -1.458 -56.050 1.00 89.00 99 ASN A O 1
ATOM 771 N N . ARG A 1 100 ? 36.108 -1.865 -55.866 1.00 88.75 100 ARG A N 1
ATOM 772 C CA . ARG A 1 100 ? 35.927 -2.213 -57.287 1.00 88.75 100 ARG A CA 1
ATOM 773 C C . ARG A 1 100 ? 36.227 -1.051 -58.234 1.00 88.75 100 ARG A C 1
ATOM 775 O O . ARG A 1 100 ? 36.786 -1.284 -59.303 1.00 88.75 100 ARG A O 1
ATOM 782 N N . PHE A 1 101 ? 35.871 0.179 -57.864 1.00 86.94 101 PHE A N 1
ATOM 783 C CA . PHE A 1 101 ? 36.197 1.364 -58.663 1.00 86.94 101 PHE A CA 1
ATOM 784 C C . PHE A 1 101 ? 37.704 1.631 -58.707 1.00 86.94 101 PHE A C 1
ATOM 786 O O . PHE A 1 101 ? 38.228 1.904 -59.782 1.00 86.94 101 PHE A O 1
ATOM 793 N N . LYS A 1 102 ? 38.411 1.489 -57.576 1.00 78.50 102 LYS A N 1
ATOM 794 C CA . LYS A 1 102 ? 39.872 1.669 -57.515 1.00 78.50 102 LYS A CA 1
ATOM 795 C C . LYS A 1 102 ? 40.660 0.680 -58.379 1.00 78.50 102 LYS A C 1
ATOM 797 O O . LYS A 1 102 ? 41.724 1.041 -58.849 1.00 78.50 102 LYS A O 1
ATOM 802 N N . ILE A 1 103 ? 40.165 -0.543 -58.583 1.00 71.88 103 ILE A N 1
ATOM 803 C CA . ILE A 1 103 ? 40.853 -1.577 -59.387 1.00 71.88 103 ILE A CA 1
ATOM 804 C C . ILE A 1 103 ? 40.687 -1.343 -60.905 1.00 71.88 103 ILE A C 1
ATOM 806 O O . ILE A 1 103 ? 41.447 -1.888 -61.699 1.00 71.88 103 ILE A O 1
ATOM 810 N N . LYS A 1 104 ? 39.685 -0.558 -61.328 1.00 65.31 104 LYS A N 1
ATOM 811 C CA . LYS A 1 104 ? 39.365 -0.316 -62.749 1.00 65.31 104 LYS A CA 1
ATOM 812 C C . LYS A 1 104 ? 40.066 0.900 -63.376 1.00 65.31 104 LYS A C 1
ATOM 814 O O . LYS A 1 104 ? 39.880 1.114 -64.572 1.00 65.31 104 LYS A O 1
ATOM 819 N N . ILE A 1 105 ? 40.804 1.690 -62.597 1.00 51.84 105 ILE A N 1
ATOM 820 C CA . ILE A 1 105 ? 41.559 2.881 -63.031 1.00 51.84 105 ILE A CA 1
ATOM 821 C C . ILE A 1 105 ? 43.045 2.541 -62.970 1.00 51.84 105 ILE A C 1
ATOM 823 O O . ILE A 1 105 ? 43.763 2.909 -63.923 1.00 51.84 105 ILE A O 1
#